Protein AF-A0A748EFZ7-F1 (afdb_monomer_lite)

Foldseek 3Di:
DVVVVVVVVVVVVVVVCVQPDQDDDPVVRGGACDHPNDRDDDPPQDAFDPDPPTPGDHDDVVVVVVVVVVVVVD

Radius of gyration: 19.92 Å; chains: 1; bounding box: 36×23×64 Å

Sequence (74 aa):
ATNTTSINSLSDSVTTLTDDALLWDAASGAFSAKHNGSDSKLTNLAAGTLAADSTDAVNGSQLFDTNEKVDKNT

Secondary structure (DSSP, 8-state):
-HHHHHHHHHHHHHHHHHHHS-EEETTTTEEE-EETTEE----SPPPPP-STT--PPP-HHHHHHHHHHHHTT-

Organism: Salmonella typhi (NCBI:txid90370)

InterPro domains:
  IPR008635 Trimeric autotransporter adhesin YadA-like, stalk domain [PF05662] (41-73)
  IPR011049 Serralysin-like metalloprotease, C-terminal [SSF101967] (17-68)

Structure (mmCIF, N/CA/C/O backbone):
data_AF-A0A748EFZ7-F1
#
_entry.id   AF-A0A748EFZ7-F1
#
loop_
_atom_site.group_PDB
_atom_site.id
_atom_site.type_symbol
_atom_site.label_atom_id
_atom_site.label_alt_id
_atom_site.label_comp_id
_atom_site.label_asym_id
_atom_site.label_entity_id
_atom_site.label_seq_id
_atom_site.pdbx_PDB_ins_code
_atom_site.Cartn_x
_atom_site.Cartn_y
_atom_site.Cartn_z
_atom_site.occupancy
_atom_site.B_iso_or_equiv
_atom_site.auth_seq_id
_atom_site.auth_comp_id
_atom_site.auth_asym_id
_atom_site.auth_atom_id
_atom_site.pdbx_PDB_model_num
ATOM 1 N N . ALA A 1 1 ? 17.766 -0.933 -36.744 1.00 86.50 1 ALA A N 1
ATOM 2 C CA . ALA A 1 1 ? 17.290 0.369 -36.236 1.00 86.50 1 ALA A CA 1
ATOM 3 C C . ALA A 1 1 ? 15.968 0.207 -35.492 1.00 86.50 1 ALA A C 1
ATOM 5 O O . ALA A 1 1 ? 15.988 0.312 -34.278 1.00 86.50 1 ALA A O 1
ATOM 6 N N . THR A 1 2 ? 14.867 -0.160 -36.163 1.00 96.75 2 THR A N 1
ATOM 7 C CA . THR A 1 2 ? 13.537 -0.295 -35.530 1.00 96.75 2 THR A CA 1
ATOM 8 C C . THR A 1 2 ? 13.521 -1.226 -34.320 1.00 96.75 2 THR A C 1
ATOM 10 O O . THR A 1 2 ? 13.119 -0.800 -33.246 1.00 96.75 2 THR A O 1
ATOM 13 N N . ASN A 1 3 ? 14.041 -2.452 -34.455 1.00 96.62 3 ASN A N 1
ATOM 14 C CA . ASN A 1 3 ? 14.069 -3.401 -33.335 1.00 96.62 3 ASN A CA 1
ATOM 15 C C . ASN A 1 3 ? 14.848 -2.849 -32.134 1.00 96.62 3 ASN A C 1
ATOM 17 O O . ASN A 1 3 ? 14.420 -3.018 -31.003 1.00 96.62 3 ASN A O 1
ATOM 21 N N . THR A 1 4 ? 15.960 -2.152 -32.380 1.00 98.06 4 THR A N 1
ATOM 22 C CA . THR A 1 4 ? 16.760 -1.514 -31.327 1.00 98.06 4 THR A CA 1
ATOM 23 C C . THR A 1 4 ? 15.955 -0.445 -30.592 1.00 98.06 4 THR A C 1
ATOM 25 O O . THR A 1 4 ? 15.923 -0.446 -29.369 1.00 98.06 4 THR A O 1
ATOM 28 N N . THR A 1 5 ? 15.256 0.431 -31.318 1.00 98.31 5 THR A N 1
ATOM 29 C CA . THR A 1 5 ? 14.394 1.455 -30.710 1.00 98.31 5 THR A CA 1
ATOM 30 C C . THR A 1 5 ? 13.268 0.830 -29.892 1.00 98.31 5 THR A C 1
ATOM 32 O O . THR A 1 5 ? 13.076 1.215 -28.746 1.00 98.31 5 THR A O 1
ATOM 35 N N . SER A 1 6 ? 12.561 -0.160 -30.441 1.00 98.50 6 SER A N 1
ATOM 36 C CA . SER A 1 6 ? 11.469 -0.834 -29.730 1.00 98.50 6 SER A CA 1
ATOM 37 C C . SER A 1 6 ? 11.946 -1.544 -28.462 1.00 98.50 6 SER A C 1
ATOM 39 O O . SER A 1 6 ? 11.260 -1.492 -27.447 1.00 98.50 6 SER A O 1
ATOM 41 N N . ILE A 1 7 ? 13.125 -2.175 -28.504 1.00 98.25 7 ILE A N 1
ATOM 42 C CA . ILE A 1 7 ? 13.732 -2.815 -27.330 1.00 98.25 7 ILE A CA 1
ATOM 43 C C . ILE A 1 7 ? 14.081 -1.773 -26.266 1.00 98.25 7 ILE A C 1
ATOM 45 O O . ILE A 1 7 ? 13.789 -1.997 -25.096 1.00 98.25 7 ILE A O 1
ATOM 49 N N . ASN A 1 8 ? 14.636 -0.625 -26.659 1.00 98.19 8 ASN A N 1
ATOM 50 C CA . ASN A 1 8 ? 14.938 0.448 -25.712 1.00 98.19 8 ASN A CA 1
ATOM 51 C C . ASN A 1 8 ? 13.659 0.985 -25.054 1.00 98.19 8 ASN A C 1
ATOM 53 O O . ASN A 1 8 ? 13.592 1.047 -23.835 1.00 98.19 8 ASN A O 1
ATOM 57 N N . SER A 1 9 ? 12.604 1.261 -25.828 1.00 98.38 9 SER A N 1
ATOM 58 C CA . SER A 1 9 ? 11.324 1.724 -25.267 1.00 98.38 9 SER A CA 1
ATOM 59 C C . SER A 1 9 ? 10.682 0.708 -24.318 1.00 98.38 9 SER A C 1
ATOM 61 O O . SER A 1 9 ? 10.073 1.090 -23.316 1.00 98.38 9 SER A O 1
ATOM 63 N N . LEU A 1 10 ? 10.814 -0.589 -24.616 1.00 98.25 10 LEU A N 1
ATOM 64 C CA . LEU A 1 10 ? 10.372 -1.643 -23.709 1.00 98.25 10 LEU A CA 1
ATOM 65 C C . LEU A 1 10 ? 11.208 -1.652 -22.425 1.00 98.25 10 LEU A C 1
ATOM 67 O O . LEU A 1 10 ? 10.637 -1.758 -21.346 1.00 98.25 10 LEU A O 1
ATOM 71 N N . SER A 1 11 ? 12.531 -1.515 -22.536 1.00 98.25 11 SER A N 1
ATOM 72 C CA 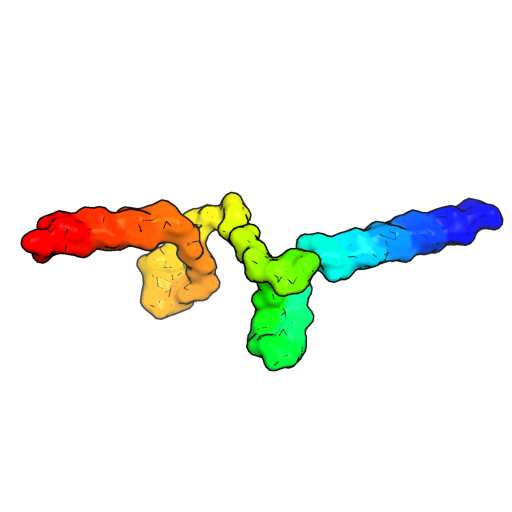. SER A 1 11 ? 13.429 -1.432 -21.380 1.00 98.25 11 SER A CA 1
ATOM 73 C C . SER A 1 11 ? 13.052 -0.269 -20.467 1.00 98.25 11 SER A C 1
ATOM 75 O O . SER A 1 11 ? 12.908 -0.472 -19.266 1.00 98.25 11 SER A O 1
ATOM 77 N N . ASP A 1 12 ? 12.816 0.914 -21.035 1.00 98.62 12 ASP A N 1
ATOM 78 C CA . ASP A 1 12 ? 12.423 2.103 -20.274 1.00 98.62 12 ASP A CA 1
ATOM 79 C C . ASP A 1 12 ? 11.086 1.879 -19.556 1.00 98.62 12 ASP A C 1
ATOM 81 O O . ASP A 1 12 ? 10.957 2.167 -18.369 1.00 98.62 12 ASP A O 1
ATOM 85 N N . SER A 1 13 ? 10.109 1.283 -20.248 1.00 98.44 13 SER A N 1
ATOM 86 C CA . SER A 1 13 ? 8.805 0.956 -19.656 1.00 98.44 13 SER A CA 1
ATOM 87 C C . SER A 1 13 ? 8.934 -0.036 -18.497 1.00 98.44 13 SER A C 1
ATOM 89 O O . SER A 1 13 ? 8.247 0.102 -17.488 1.00 98.44 13 SER A O 1
ATOM 91 N N . VAL A 1 14 ? 9.816 -1.033 -18.626 1.00 98.38 14 VAL A N 1
ATOM 92 C CA . VAL A 1 14 ? 10.095 -1.996 -17.552 1.00 98.38 14 VAL A CA 1
ATOM 93 C C . VAL A 1 14 ? 10.738 -1.295 -16.359 1.00 98.38 14 VAL A C 1
ATOM 95 O O . VAL A 1 14 ? 10.298 -1.531 -15.239 1.00 98.38 14 VAL A O 1
ATOM 98 N N . THR A 1 15 ? 11.705 -0.403 -16.580 1.00 98.06 15 THR A N 1
ATOM 99 C CA . THR A 1 15 ? 12.316 0.390 -15.502 1.00 98.06 15 THR A CA 1
ATOM 100 C C . THR A 1 15 ? 11.285 1.263 -14.786 1.00 98.06 15 THR A C 1
ATOM 102 O O . THR A 1 15 ? 11.219 1.247 -13.561 1.00 98.06 15 THR A O 1
ATOM 105 N N . THR A 1 16 ? 10.407 1.949 -15.521 1.00 98.06 16 THR A N 1
ATOM 106 C CA . THR A 1 16 ? 9.322 2.731 -14.906 1.00 98.06 16 THR A CA 1
ATOM 107 C C . THR A 1 16 ? 8.399 1.857 -14.056 1.00 98.06 16 THR A C 1
ATOM 109 O O . THR A 1 16 ? 8.051 2.234 -12.941 1.00 98.06 16 THR A O 1
ATOM 112 N N . LEU A 1 17 ? 8.035 0.661 -14.530 1.00 98.00 17 LEU A N 1
ATOM 113 C CA . LEU A 1 17 ? 7.233 -0.270 -13.732 1.00 98.00 17 LEU A CA 1
ATOM 114 C C . LEU A 1 17 ? 7.969 -0.740 -12.471 1.00 98.00 17 LEU A C 1
ATOM 116 O O . LEU A 1 17 ? 7.324 -0.913 -11.440 1.00 98.00 17 LEU A O 1
ATOM 120 N N . THR A 1 18 ? 9.288 -0.950 -12.529 1.00 96.62 18 THR A N 1
ATOM 121 C CA . THR A 1 18 ? 10.059 -1.352 -11.344 1.00 96.62 18 THR A CA 1
ATOM 122 C C . THR A 1 18 ? 10.239 -0.227 -10.330 1.00 96.62 18 THR A C 1
ATOM 124 O O . THR A 1 18 ? 10.386 -0.518 -9.146 1.00 96.62 18 THR A O 1
ATOM 127 N N . ASP A 1 19 ? 10.201 1.030 -10.769 1.00 95.81 19 ASP A N 1
ATOM 128 C CA . ASP A 1 19 ? 10.388 2.189 -9.894 1.00 95.81 19 ASP A CA 1
ATOM 129 C C . ASP A 1 19 ? 9.077 2.635 -9.222 1.00 95.81 19 ASP A C 1
ATOM 131 O O . ASP A 1 19 ? 9.084 3.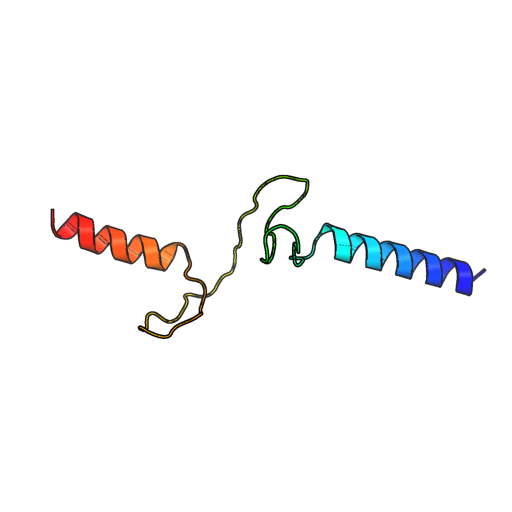005 -8.047 1.00 95.81 19 ASP A O 1
ATOM 135 N N . ASP 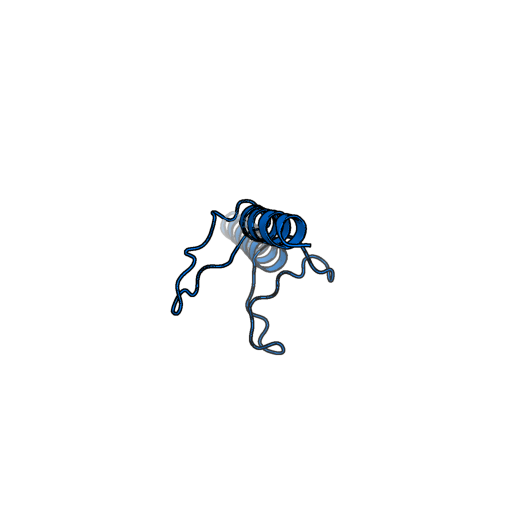A 1 20 ? 7.946 2.574 -9.935 1.00 97.44 20 ASP A N 1
ATOM 136 C CA . ASP A 1 20 ? 6.677 3.167 -9.479 1.00 97.44 20 ASP A CA 1
ATOM 137 C C . ASP A 1 20 ? 5.658 2.165 -8.901 1.00 97.44 20 ASP A C 1
ATOM 139 O O . ASP A 1 20 ? 4.687 2.573 -8.257 1.00 97.44 20 ASP A O 1
ATOM 143 N N . ALA A 1 21 ? 5.825 0.856 -9.120 1.00 97.81 21 ALA A N 1
ATOM 144 C CA . ALA A 1 21 ? 4.865 -0.142 -8.643 1.00 97.81 21 ALA A CA 1
ATOM 145 C C . ALA A 1 21 ? 5.019 -0.478 -7.146 1.00 97.81 21 ALA A C 1
ATOM 147 O O . ALA A 1 21 ? 6.105 -0.432 -6.574 1.00 97.81 21 ALA A O 1
ATOM 148 N N . LEU A 1 22 ? 3.925 -0.935 -6.518 1.00 97.94 22 LEU A N 1
ATOM 149 C CA . LEU A 1 22 ? 3.978 -1.609 -5.214 1.00 97.94 22 LEU A CA 1
ATOM 150 C C . LEU A 1 22 ? 4.553 -3.016 -5.390 1.00 97.94 22 LEU A C 1
ATOM 152 O O . LEU A 1 22 ? 3.846 -3.950 -5.775 1.00 97.94 22 LEU A O 1
ATOM 156 N N . LEU A 1 23 ? 5.844 -3.161 -5.118 1.00 97.88 23 LEU A N 1
ATOM 157 C CA . LEU A 1 23 ? 6.570 -4.414 -5.301 1.00 97.88 23 LEU A CA 1
ATOM 158 C C . LEU A 1 23 ? 6.700 -5.201 -3.996 1.00 97.88 23 LEU A C 1
ATOM 160 O O . LEU A 1 23 ? 6.719 -4.647 -2.894 1.00 97.88 23 LEU A O 1
ATOM 164 N N . TRP A 1 24 ? 6.801 -6.523 -4.135 1.00 98.38 24 TRP A N 1
ATOM 165 C CA . TRP A 1 24 ? 7.122 -7.414 -3.027 1.00 98.38 24 TRP A CA 1
ATOM 166 C C . TRP A 1 24 ? 8.561 -7.187 -2.563 1.00 98.38 24 TRP A C 1
ATOM 168 O O . TRP A 1 24 ? 9.503 -7.325 -3.344 1.00 98.38 24 TRP A O 1
ATOM 178 N N . ASP A 1 25 ? 8.727 -6.896 -1.278 1.00 97.88 25 ASP A N 1
ATOM 179 C CA . ASP A 1 25 ? 10.013 -6.878 -0.602 1.00 97.88 25 ASP A CA 1
ATOM 180 C C . ASP A 1 25 ? 10.214 -8.203 0.142 1.00 97.88 25 ASP A C 1
ATOM 182 O O . ASP A 1 25 ? 9.620 -8.464 1.192 1.00 97.88 25 ASP A O 1
ATOM 186 N N . ALA A 1 26 ? 11.085 -9.049 -0.411 1.00 98.12 26 ALA A N 1
ATOM 187 C CA . ALA A 1 26 ? 11.381 -10.362 0.146 1.00 98.12 26 ALA A CA 1
ATOM 188 C C . ALA A 1 26 ? 12.061 -10.299 1.521 1.00 98.12 26 ALA A C 1
ATOM 190 O O . ALA A 1 26 ? 11.900 -11.234 2.304 1.00 98.12 26 ALA A O 1
ATOM 191 N N . ALA A 1 27 ? 12.789 -9.221 1.828 1.00 97.44 27 ALA A N 1
ATOM 192 C CA . ALA A 1 27 ? 13.426 -9.064 3.132 1.00 97.44 27 ALA A CA 1
ATOM 193 C C . ALA A 1 27 ? 12.389 -8.772 4.225 1.00 97.44 27 ALA A C 1
ATOM 195 O O . ALA A 1 27 ? 12.491 -9.304 5.329 1.00 97.44 27 ALA A O 1
ATOM 196 N N . SER A 1 28 ? 11.371 -7.973 3.896 1.00 96.69 28 SER A N 1
ATOM 197 C CA . S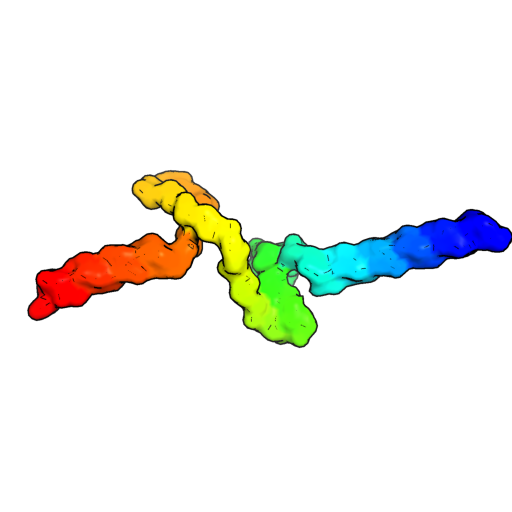ER A 1 28 ? 10.254 -7.671 4.798 1.00 96.69 28 SER A CA 1
ATOM 198 C C . SER A 1 28 ? 9.154 -8.736 4.788 1.00 96.69 28 SER A C 1
ATOM 200 O O . SER A 1 28 ? 8.308 -8.739 5.679 1.00 96.69 28 SER A O 1
ATOM 202 N N . GLY A 1 29 ? 9.129 -9.620 3.786 1.00 98.31 29 GLY A N 1
ATOM 203 C CA . GLY A 1 29 ? 8.043 -10.582 3.596 1.00 98.31 29 GLY A CA 1
ATOM 204 C C . GLY A 1 29 ? 6.689 -9.900 3.366 1.00 98.31 29 GLY A C 1
ATOM 205 O O . GLY A 1 29 ? 5.670 -10.390 3.853 1.00 98.31 29 GLY A O 1
ATOM 206 N N . ALA A 1 30 ? 6.683 -8.751 2.683 1.00 98.38 30 ALA A N 1
ATOM 207 C CA . ALA A 1 30 ? 5.501 -7.916 2.476 1.00 98.38 30 ALA A CA 1
ATOM 208 C C . ALA A 1 30 ? 5.614 -7.074 1.195 1.00 98.38 30 ALA A C 1
ATOM 210 O O . ALA A 1 30 ? 6.700 -6.893 0.649 1.00 98.38 30 ALA A O 1
ATOM 211 N N . PHE A 1 31 ? 4.502 -6.496 0.735 1.00 98.44 31 PHE A N 1
ATOM 212 C CA . PHE A 1 31 ? 4.552 -5.422 -0.260 1.00 98.44 31 PHE A CA 1
ATOM 213 C C . PHE A 1 31 ? 5.100 -4.139 0.373 1.00 98.44 31 PHE A C 1
ATOM 215 O O . PHE A 1 31 ? 4.663 -3.738 1.453 1.00 98.44 31 PHE A O 1
ATOM 222 N N . SER A 1 32 ? 6.042 -3.484 -0.304 1.00 97.94 32 SER A N 1
ATOM 223 C CA . SER A 1 32 ? 6.623 -2.226 0.156 1.00 97.94 32 SER A CA 1
ATOM 224 C C . SER A 1 32 ? 5.899 -1.042 -0.470 1.00 97.94 32 SER A C 1
ATOM 226 O O . SER A 1 32 ? 5.841 -0.910 -1.689 1.00 97.94 32 SER A O 1
ATOM 228 N N . ALA A 1 33 ? 5.403 -0.142 0.377 1.00 98.19 33 ALA A N 1
ATOM 229 C CA . ALA A 1 33 ? 4.919 1.171 -0.042 1.00 98.19 33 ALA A CA 1
ATOM 230 C C . ALA A 1 33 ? 6.036 2.230 -0.062 1.00 98.19 33 ALA A C 1
ATOM 232 O O . ALA A 1 33 ? 5.748 3.425 -0.049 1.00 98.19 33 ALA A O 1
ATOM 233 N N . LYS A 1 34 ? 7.316 1.830 -0.032 1.00 97.56 34 LYS A N 1
ATOM 234 C CA . LYS A 1 34 ? 8.419 2.787 -0.153 1.00 97.56 34 LYS A CA 1
ATOM 235 C C . LYS A 1 34 ? 8.568 3.231 -1.603 1.00 97.56 34 LYS A C 1
ATOM 237 O O . LYS A 1 34 ? 8.746 2.395 -2.478 1.00 97.56 34 LYS A O 1
ATOM 242 N N . HIS A 1 35 ? 8.593 4.540 -1.830 1.00 97.50 35 HIS A N 1
ATOM 243 C CA . HIS A 1 35 ? 8.945 5.143 -3.118 1.00 97.50 35 HIS A CA 1
ATOM 244 C C . HIS A 1 35 ? 10.117 6.089 -2.885 1.00 97.50 35 HIS A C 1
ATOM 246 O O . HIS A 1 35 ? 10.105 6.870 -1.930 1.00 97.50 35 HIS A O 1
ATOM 252 N N . ASN A 1 36 ? 11.180 5.957 -3.683 1.00 94.94 36 ASN A N 1
ATOM 253 C CA . ASN A 1 36 ? 12.429 6.711 -3.498 1.00 94.94 36 ASN A CA 1
ATOM 254 C C . ASN A 1 36 ? 12.980 6.658 -2.053 1.00 94.94 36 ASN A C 1
ATOM 256 O O . ASN A 1 36 ? 13.441 7.653 -1.495 1.00 94.94 36 ASN A O 1
ATOM 260 N N . GLY A 1 37 ? 12.897 5.479 -1.423 1.00 94.19 37 GLY A N 1
ATOM 261 C CA . GLY A 1 37 ? 13.432 5.217 -0.081 1.00 94.19 37 GLY A CA 1
ATOM 262 C C . GLY A 1 37 ? 12.587 5.728 1.092 1.00 94.19 37 GLY A C 1
ATOM 263 O O . GLY A 1 37 ? 12.977 5.514 2.238 1.00 94.19 37 GLY A O 1
ATOM 264 N N . SER A 1 38 ? 11.438 6.359 0.839 1.00 97.31 38 SER A N 1
ATOM 265 C CA . SER A 1 38 ? 10.553 6.898 1.882 1.00 97.31 38 SER A CA 1
ATOM 266 C C . SER A 1 38 ? 9.219 6.162 1.928 1.00 97.31 38 SER A C 1
ATOM 268 O O . SER A 1 38 ? 8.667 5.817 0.884 1.00 97.31 38 SER A O 1
ATOM 270 N N . ASP A 1 39 ? 8.673 5.959 3.129 1.00 98.12 39 ASP A N 1
ATOM 271 C CA . ASP A 1 39 ? 7.329 5.401 3.295 1.00 98.12 39 ASP A CA 1
ATOM 272 C C . ASP A 1 39 ? 6.291 6.331 2.645 1.00 98.12 39 ASP A C 1
ATOM 274 O O . ASP A 1 39 ? 6.252 7.533 2.924 1.00 98.12 39 ASP A O 1
ATOM 278 N N . SER A 1 40 ? 5.455 5.781 1.764 1.00 98.38 40 SER A N 1
ATOM 279 C CA . SER A 1 40 ? 4.465 6.549 1.003 1.00 98.38 40 SER A CA 1
ATOM 280 C C . SER A 1 40 ? 3.035 6.250 1.442 1.00 98.38 40 SER A C 1
ATOM 282 O O . SER A 1 40 ? 2.724 5.199 2.002 1.00 98.38 40 SER A O 1
ATOM 284 N N . LYS A 1 41 ? 2.134 7.201 1.178 1.00 98.19 41 LYS A N 1
ATOM 285 C CA . LYS A 1 41 ? 0.697 7.026 1.416 1.00 98.19 41 LYS A CA 1
ATOM 286 C C . LYS A 1 41 ? 0.075 6.135 0.341 1.00 98.19 41 LYS A C 1
ATOM 288 O O . LYS A 1 41 ? 0.363 6.300 -0.840 1.00 98.19 41 LYS A O 1
ATOM 293 N N . LEU A 1 42 ? -0.877 5.301 0.753 1.00 98.12 42 LEU A N 1
ATOM 294 C CA . LEU A 1 42 ? -1.822 4.624 -0.134 1.00 98.12 42 LEU A CA 1
ATOM 295 C C . LEU A 1 42 ? -3.143 5.401 -0.110 1.00 98.12 42 LEU A C 1
ATOM 297 O O . LEU A 1 42 ? -3.770 5.531 0.940 1.00 98.12 42 LEU A O 1
ATOM 301 N N . THR A 1 43 ? -3.542 5.965 -1.248 1.00 98.19 43 THR A N 1
ATOM 302 C CA . THR A 1 43 ? -4.779 6.753 -1.385 1.00 98.19 43 THR A CA 1
ATOM 303 C C . THR A 1 43 ? -5.743 6.099 -2.371 1.00 98.19 43 THR A C 1
ATOM 305 O O . THR A 1 43 ? -5.389 5.133 -3.041 1.00 98.19 43 THR A O 1
ATOM 308 N N . ASN A 1 44 ? -6.967 6.628 -2.456 1.00 98.12 44 ASN A N 1
ATOM 309 C CA . ASN A 1 44 ? -8.073 6.077 -3.249 1.00 98.12 44 ASN A CA 1
ATOM 310 C C . ASN A 1 44 ? -8.453 4.646 -2.837 1.00 98.12 44 ASN A C 1
ATOM 312 O O . ASN A 1 44 ? -8.980 3.874 -3.635 1.00 98.12 44 ASN A O 1
ATOM 316 N N . LEU A 1 45 ? -8.200 4.307 -1.572 1.00 98.44 45 LEU A N 1
ATOM 317 C CA . LEU A 1 45 ? -8.633 3.059 -0.972 1.00 98.44 45 LEU A CA 1
ATOM 318 C C . LEU A 1 45 ? -10.114 3.174 -0.597 1.00 98.44 45 LEU A C 1
ATOM 320 O O . LEU A 1 45 ? -10.488 3.992 0.250 1.00 98.44 45 LEU A O 1
ATOM 324 N N . ALA A 1 46 ? -10.954 2.359 -1.233 1.00 98.69 46 ALA A N 1
ATOM 325 C CA . ALA A 1 46 ? -12.341 2.192 -0.816 1.00 98.69 46 ALA A CA 1
ATOM 326 C C . ALA A 1 46 ? -12.401 1.686 0.635 1.00 98.69 46 ALA A C 1
ATOM 328 O O . ALA A 1 46 ? -11.474 1.034 1.106 1.00 98.69 46 ALA A O 1
ATOM 329 N N . ALA A 1 47 ? -13.477 2.005 1.355 1.00 98.75 47 ALA A N 1
ATOM 330 C CA . ALA A 1 47 ? -13.639 1.532 2.725 1.00 98.75 47 ALA A CA 1
ATOM 331 C C . ALA A 1 47 ? -13.693 -0.004 2.751 1.00 98.75 47 ALA A C 1
ATOM 333 O O . ALA A 1 47 ? -14.489 -0.603 2.027 1.00 98.75 47 ALA A O 1
ATOM 334 N N . GLY A 1 48 ? -12.853 -0.617 3.583 1.00 98.69 48 GLY A N 1
ATOM 335 C CA . GLY A 1 48 ? -12.795 -2.066 3.734 1.00 98.69 48 GLY A CA 1
ATOM 336 C C . GLY A 1 48 ? -13.978 -2.610 4.530 1.00 98.69 48 GLY A C 1
ATOM 337 O O . GLY A 1 48 ? -14.575 -1.909 5.355 1.00 98.69 48 GLY A O 1
ATOM 338 N N . THR A 1 49 ? -14.313 -3.878 4.327 1.00 98.69 49 THR A N 1
ATOM 339 C CA . THR A 1 49 ? -15.359 -4.543 5.108 1.00 98.69 49 THR A CA 1
ATOM 340 C C . THR A 1 49 ? -14.919 -4.690 6.564 1.00 98.69 49 THR A C 1
ATOM 342 O O . THR A 1 49 ? -13.835 -5.201 6.842 1.00 98.69 49 THR A O 1
ATOM 345 N N . LEU A 1 50 ? -15.766 -4.279 7.513 1.00 98.12 50 LEU A N 1
ATOM 346 C CA . LEU A 1 50 ? -15.510 -4.448 8.947 1.00 98.12 50 LEU A CA 1
ATOM 347 C C . LEU A 1 50 ? -16.203 -5.719 9.458 1.00 98.12 50 LEU A C 1
ATOM 349 O O . LEU A 1 50 ? -17.342 -5.675 9.922 1.00 98.12 50 LEU A O 1
ATOM 353 N N . ALA A 1 51 ? -15.508 -6.850 9.345 1.00 98.38 51 ALA A N 1
ATOM 354 C CA . ALA A 1 51 ? -15.940 -8.172 9.804 1.00 98.38 51 ALA A CA 1
ATOM 355 C C . ALA A 1 51 ? -14.755 -8.945 10.412 1.00 98.38 51 ALA A C 1
ATOM 357 O O . ALA A 1 51 ? -13.601 -8.599 10.164 1.00 98.38 51 ALA A O 1
ATOM 358 N N . ALA A 1 52 ? -15.032 -9.974 11.220 1.00 98.19 52 ALA A N 1
ATOM 359 C CA . ALA A 1 52 ? -14.014 -10.680 12.010 1.00 98.19 52 ALA A CA 1
ATOM 360 C C . ALA A 1 52 ? -12.940 -11.396 11.168 1.00 98.19 52 ALA A C 1
ATOM 362 O O . ALA A 1 52 ? -11.820 -11.585 11.632 1.00 98.19 52 ALA A O 1
ATOM 363 N N . ASP A 1 53 ? -13.287 -11.792 9.950 1.00 98.12 53 ASP A N 1
ATOM 364 C CA . ASP A 1 53 ? -12.458 -12.525 8.994 1.00 98.12 53 ASP A CA 1
ATOM 365 C C . ASP A 1 53 ? -12.053 -11.678 7.775 1.00 98.12 53 ASP A C 1
ATOM 367 O O . ASP A 1 53 ? -11.490 -12.203 6.815 1.00 98.12 53 ASP A O 1
ATOM 371 N N . SER A 1 54 ? -12.321 -10.368 7.803 1.00 98.56 54 SER A N 1
ATOM 372 C CA . SER A 1 54 ? -11.985 -9.467 6.701 1.00 98.56 54 SER A CA 1
ATOM 373 C C . SER A 1 54 ? -10.472 -9.327 6.520 1.00 98.56 54 SER A C 1
ATOM 375 O O . SER A 1 54 ? -9.728 -9.125 7.480 1.00 98.56 54 SER A O 1
ATOM 377 N N . THR A 1 55 ? -10.029 -9.370 5.263 1.00 98.50 55 THR A N 1
ATOM 378 C CA . THR A 1 55 ? -8.649 -9.073 4.848 1.00 98.50 55 THR A CA 1
ATOM 379 C C . THR A 1 55 ? -8.548 -7.758 4.071 1.00 98.50 55 THR A C 1
ATOM 381 O O . THR A 1 55 ? -7.512 -7.476 3.469 1.00 98.50 55 THR A O 1
ATOM 384 N N . ASP A 1 56 ? -9.626 -6.971 4.040 1.00 98.81 56 ASP A N 1
ATOM 385 C CA . ASP A 1 56 ? -9.651 -5.686 3.350 1.00 98.81 56 ASP A CA 1
ATOM 386 C C . ASP A 1 56 ? -8.806 -4.663 4.115 1.00 98.81 56 ASP A C 1
ATOM 388 O O . ASP A 1 56 ? -8.892 -4.539 5.340 1.00 98.81 56 ASP A O 1
ATOM 392 N N . ALA A 1 57 ? -8.019 -3.868 3.392 1.00 98.56 57 ALA A N 1
ATOM 393 C CA . ALA A 1 57 ? -7.382 -2.707 3.993 1.00 98.56 57 ALA A CA 1
ATOM 394 C C . ALA A 1 57 ? -8.451 -1.674 4.396 1.00 98.56 57 ALA A C 1
ATOM 396 O O . ALA A 1 57 ? -9.390 -1.405 3.646 1.00 98.56 57 ALA A O 1
ATOM 397 N N . VAL A 1 58 ? -8.289 -1.065 5.571 1.00 98.62 58 VAL A N 1
ATOM 398 C CA . VAL A 1 58 ? -9.155 0.021 6.048 1.00 98.62 58 VAL A CA 1
ATOM 399 C C . VAL A 1 58 ? -8.555 1.377 5.699 1.00 98.62 58 VAL A C 1
ATOM 401 O O . VAL A 1 58 ? -7.334 1.545 5.678 1.00 98.62 58 VAL A O 1
ATOM 404 N N . ASN A 1 59 ? -9.406 2.365 5.438 1.00 98.75 59 ASN A N 1
ATOM 405 C CA . ASN A 1 59 ? -8.961 3.718 5.114 1.00 98.75 59 ASN A CA 1
ATOM 406 C C . ASN A 1 59 ? -9.167 4.698 6.286 1.00 98.75 59 ASN A C 1
ATOM 408 O O . ASN A 1 59 ? -9.728 4.369 7.335 1.00 98.75 59 ASN A O 1
ATOM 412 N N . GLY A 1 60 ? -8.716 5.939 6.092 1.00 98.75 60 GLY A N 1
ATOM 413 C CA . GLY A 1 60 ? -8.760 6.969 7.129 1.00 98.75 60 GLY A CA 1
ATOM 414 C C . GLY A 1 60 ? -10.165 7.354 7.607 1.00 98.75 60 GLY A C 1
ATOM 415 O O . GLY A 1 60 ? -10.310 7.691 8.780 1.00 98.75 60 GLY A O 1
ATOM 416 N N . SER A 1 61 ? -11.204 7.280 6.762 1.00 98.69 61 SER A N 1
ATOM 417 C CA . SER A 1 61 ? -12.562 7.651 7.191 1.00 98.69 61 SER A CA 1
ATOM 418 C C . SER A 1 61 ? -13.127 6.650 8.198 1.00 98.69 61 SER A C 1
ATOM 420 O O . SER A 1 61 ? -13.782 7.045 9.153 1.00 98.69 61 SER A O 1
ATOM 422 N N . GLN A 1 62 ? -12.813 5.362 8.042 1.00 98.75 62 GLN A N 1
ATOM 423 C CA . GLN A 1 62 ? -13.265 4.322 8.971 1.00 98.75 62 GLN A CA 1
ATOM 424 C C . GLN A 1 62 ? -12.624 4.460 10.357 1.00 98.75 62 GLN A C 1
ATOM 426 O O . GLN A 1 62 ? -13.294 4.287 11.380 1.00 98.75 62 GLN A O 1
ATOM 431 N N . LEU A 1 63 ? -11.327 4.791 10.402 1.00 98.44 63 LEU A N 1
ATOM 432 C CA . LEU A 1 63 ? -10.636 5.060 11.663 1.00 98.44 63 LEU A CA 1
ATOM 433 C C . LEU A 1 63 ? -11.162 6.344 12.319 1.00 98.44 63 LEU A C 1
ATOM 435 O O . LEU A 1 63 ? -11.375 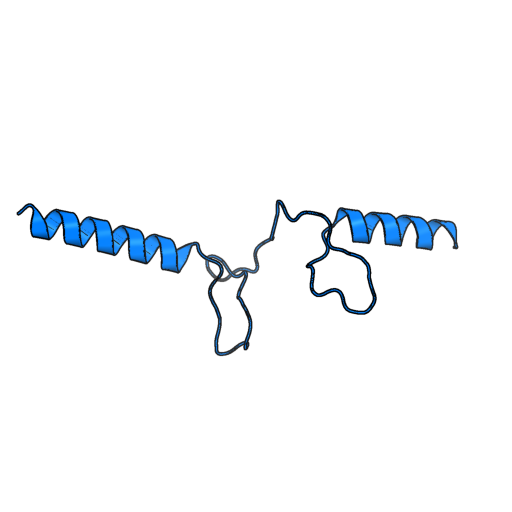6.369 13.528 1.00 98.44 63 LEU A O 1
ATOM 439 N N . PHE A 1 64 ? -11.432 7.382 11.524 1.00 98.62 64 PHE A N 1
ATOM 440 C CA . PHE A 1 64 ? -12.033 8.624 12.006 1.00 98.62 64 PHE A CA 1
ATOM 441 C C . PHE A 1 64 ? -13.409 8.389 12.652 1.00 98.62 64 PHE A C 1
ATOM 443 O O . PHE A 1 64 ? -13.611 8.780 13.800 1.00 98.62 64 PHE A O 1
ATOM 450 N N . ASP A 1 65 ? -14.313 7.669 11.980 1.00 98.44 65 ASP A N 1
ATOM 451 C CA . ASP A 1 65 ? -15.641 7.328 12.518 1.00 98.44 65 ASP A CA 1
ATOM 452 C C . ASP A 1 65 ? -15.561 6.536 13.832 1.00 98.44 65 ASP A C 1
ATOM 454 O O . ASP A 1 65 ? -16.439 6.639 14.694 1.00 98.44 65 ASP A O 1
ATOM 458 N N . THR A 1 66 ? -14.520 5.715 13.983 1.00 98.06 66 THR A N 1
ATOM 459 C CA . THR A 1 66 ? -14.258 4.970 15.218 1.00 98.06 66 THR A CA 1
ATOM 460 C C . THR A 1 66 ? -13.829 5.911 16.342 1.00 98.06 66 THR A C 1
ATOM 462 O O . THR A 1 66 ? -14.415 5.856 17.424 1.00 98.06 66 THR A O 1
ATOM 465 N N . ASN A 1 67 ? -12.875 6.810 16.086 1.00 98.31 67 ASN A N 1
ATOM 466 C CA . ASN A 1 67 ? -12.405 7.789 17.073 1.00 98.31 67 ASN A CA 1
ATOM 467 C C . ASN A 1 67 ? -13.538 8.715 17.538 1.00 98.31 67 ASN A C 1
ATOM 469 O O . ASN A 1 67 ? -13.736 8.893 18.735 1.00 98.31 67 ASN A O 1
ATOM 473 N N . GLU A 1 68 ? -14.378 9.180 16.613 1.00 98.50 68 GLU A N 1
ATOM 474 C CA . GLU A 1 68 ? -15.564 9.989 16.918 1.00 98.50 68 GLU A CA 1
ATOM 475 C C . GLU A 1 68 ? -16.559 9.303 17.864 1.00 98.50 68 GLU A C 1
ATOM 477 O O . GLU A 1 68 ? -17.312 9.977 18.572 1.00 98.50 68 GLU A O 1
ATOM 482 N N . LYS A 1 69 ? -16.633 7.968 17.856 1.00 97.62 69 LYS A N 1
ATOM 483 C CA . LYS A 1 69 ? -17.476 7.209 18.793 1.00 97.62 69 LYS A CA 1
ATOM 484 C C . LYS A 1 69 ? -16.807 7.051 20.155 1.00 97.62 69 LYS A C 1
ATOM 486 O O . LYS A 1 69 ? -17.514 7.050 21.158 1.00 97.62 69 LYS A O 1
ATOM 491 N N . VAL A 1 70 ? -15.480 6.914 20.185 1.00 98.00 70 VAL A N 1
ATOM 492 C CA . VAL A 1 70 ? -14.695 6.828 21.425 1.00 98.00 70 VAL A CA 1
ATOM 493 C C . VAL A 1 70 ? -14.764 8.146 22.188 1.00 98.00 70 VAL A C 1
ATOM 495 O O . VAL A 1 70 ? -15.123 8.127 23.361 1.00 98.00 70 VAL A O 1
ATOM 498 N N . ASP A 1 71 ? -14.531 9.271 21.514 1.00 97.00 71 ASP A N 1
ATOM 499 C CA . ASP A 1 71 ? -14.546 10.604 22.132 1.00 97.00 71 ASP A CA 1
ATOM 500 C C . ASP A 1 71 ? -15.927 10.962 22.704 1.00 97.00 71 ASP A C 1
ATOM 502 O O . ASP A 1 71 ? -16.040 11.622 23.730 1.00 97.00 71 ASP A O 1
ATOM 506 N N . LYS A 1 72 ? -17.013 10.478 22.085 1.00 96.31 72 LYS A N 1
ATOM 507 C CA . LYS A 1 72 ? -18.379 10.644 22.620 1.00 96.31 72 LYS A CA 1
ATOM 508 C C . LYS A 1 72 ? -18.641 9.846 23.901 1.00 96.31 72 LYS A C 1
ATOM 510 O O . LYS A 1 72 ? -19.652 10.086 24.557 1.00 96.31 72 LYS A O 1
ATOM 515 N N . ASN A 1 73 ? -17.797 8.867 24.213 1.00 91.44 73 ASN A N 1
ATOM 516 C CA . ASN A 1 73 ? -17.919 8.000 25.383 1.00 91.44 73 ASN 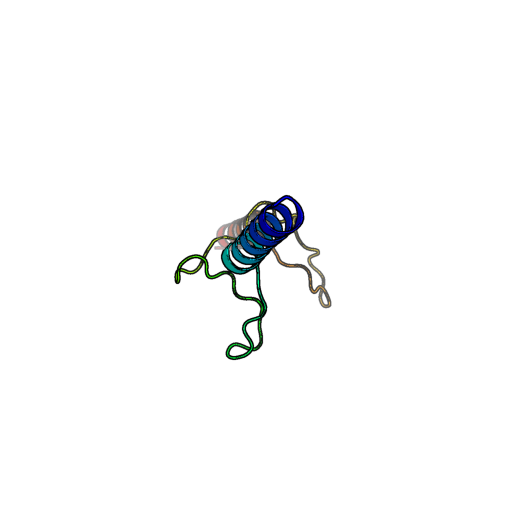A CA 1
ATOM 517 C C . ASN A 1 73 ? -16.959 8.399 26.522 1.00 91.44 73 ASN A C 1
ATOM 519 O O . ASN A 1 73 ? -16.898 7.701 27.534 1.00 91.44 73 ASN A O 1
ATOM 523 N N . THR A 1 74 ? -16.197 9.483 26.349 1.00 80.00 74 THR A N 1
ATOM 524 C CA . THR A 1 74 ? -15.368 10.115 27.388 1.00 80.00 74 THR A CA 1
ATOM 525 C C . THR A 1 74 ? -16.030 11.379 27.907 1.00 80.00 74 THR A C 1
ATOM 527 O O . THR A 1 74 ? -16.001 11.582 29.140 1.00 80.00 74 THR A O 1
#

pLDDT: mean 97.49, std 2.68, range [80.0, 98.81]